Protein AF-A0A653DM04-F1 (afdb_monomer_lite)

Radius of gyration: 16.57 Å; chains: 1; bounding box: 34×30×47 Å

Sequence (87 aa):
MCDGLGRQFTYSCPNATLFQQRMLVCDHWYMVNCSRALHDYDAANRLIGKADQPFVSEEERESARRTPRPDLLTAAGNLSEYNVIYG

Structure (mmCIF, N/CA/C/O backbone):
data_AF-A0A653DM04-F1
#
_entry.id   AF-A0A653DM04-F1
#
loop_
_atom_site.group_PDB
_atom_site.id
_atom_site.type_symbol
_atom_site.label_atom_id
_atom_site.label_alt_id
_atom_site.label_comp_id
_atom_site.label_asym_id
_atom_site.label_entity_id
_atom_site.label_seq_id
_atom_site.pdbx_PDB_ins_code
_atom_site.Cartn_x
_atom_site.Cartn_y
_atom_site.Cartn_z
_atom_site.occupancy
_atom_site.B_iso_or_equiv
_atom_site.auth_seq_id
_atom_site.auth_comp_id
_atom_site.auth_asym_id
_atom_site.auth_atom_id
_atom_site.pdbx_PDB_model_num
ATOM 1 N N . MET A 1 1 ? -0.810 -9.942 7.165 1.00 69.19 1 MET A N 1
ATOM 2 C CA . MET A 1 1 ? -2.134 -10.472 7.584 1.00 69.19 1 MET A CA 1
ATOM 3 C C . MET A 1 1 ? -1.917 -11.505 8.677 1.00 69.19 1 MET A C 1
ATOM 5 O O . MET A 1 1 ? -0.867 -12.143 8.657 1.00 69.19 1 MET A O 1
ATOM 9 N N . CYS A 1 2 ? -2.862 -11.643 9.609 1.00 78.88 2 CYS A N 1
ATOM 10 C CA . CYS A 1 2 ? -2.790 -12.625 10.692 1.00 78.88 2 CYS A CA 1
ATOM 11 C C . CYS A 1 2 ? -3.695 -13.825 10.395 1.00 78.88 2 CYS A C 1
ATOM 13 O O . CYS A 1 2 ? -4.768 -13.639 9.824 1.00 78.88 2 CYS A O 1
ATOM 15 N N . ASP A 1 3 ? -3.291 -15.033 10.783 1.00 85.38 3 ASP A N 1
ATOM 16 C CA . ASP A 1 3 ? -4.226 -16.162 10.847 1.00 85.38 3 ASP A CA 1
ATOM 17 C C . ASP A 1 3 ? -5.109 -16.104 12.109 1.00 85.38 3 ASP A C 1
ATOM 19 O O . ASP A 1 3 ? -4.980 -15.201 12.939 1.00 85.38 3 ASP A O 1
ATOM 23 N N . GLY A 1 4 ? -5.999 -17.088 12.278 1.00 85.31 4 GLY A N 1
ATOM 24 C CA . GLY A 1 4 ? -6.875 -17.190 13.453 1.00 85.31 4 GLY A CA 1
ATOM 25 C C . GLY A 1 4 ? -6.148 -17.412 14.788 1.00 85.31 4 GLY A C 1
ATOM 26 O O . GLY A 1 4 ? -6.778 -17.313 15.835 1.00 85.31 4 GLY A O 1
ATOM 27 N N . LEU A 1 5 ? -4.839 -17.692 14.767 1.00 92.12 5 LEU A N 1
ATOM 28 C CA . LEU A 1 5 ? -3.984 -17.817 15.953 1.00 92.12 5 LEU A CA 1
ATOM 29 C C . LEU A 1 5 ? -3.136 -16.553 16.194 1.00 92.12 5 LEU A C 1
ATOM 31 O O . LEU A 1 5 ? -2.329 -16.524 17.120 1.00 92.12 5 LEU A O 1
ATOM 35 N N . GLY A 1 6 ? -3.291 -15.515 15.365 1.00 87.00 6 GLY A N 1
ATOM 36 C CA . GLY A 1 6 ? -2.548 -14.260 15.473 1.00 87.00 6 GLY A CA 1
ATOM 37 C C . GLY A 1 6 ? -1.145 -14.289 14.857 1.00 87.00 6 GLY A C 1
ATOM 38 O O . GLY A 1 6 ? -0.388 -13.334 15.035 1.00 87.00 6 GLY A O 1
ATOM 39 N N . ARG A 1 7 ? -0.769 -15.343 14.119 1.00 89.38 7 ARG A N 1
ATOM 40 C CA . ARG A 1 7 ? 0.541 -15.409 13.451 1.00 89.38 7 ARG A CA 1
ATOM 41 C C . ARG A 1 7 ? 0.552 -14.503 12.232 1.00 89.38 7 ARG A C 1
ATOM 43 O O . ARG A 1 7 ? -0.337 -14.590 11.389 1.00 89.38 7 ARG A O 1
ATOM 50 N N . GLN A 1 8 ? 1.574 -13.661 12.130 1.00 87.31 8 GLN A N 1
ATOM 51 C CA . GLN A 1 8 ? 1.730 -12.724 11.023 1.00 87.31 8 GLN A CA 1
ATOM 52 C C . GLN A 1 8 ? 2.463 -13.369 9.850 1.00 87.31 8 GLN A C 1
ATOM 54 O O . GLN A 1 8 ? 3.496 -14.012 10.026 1.00 87.31 8 GLN A O 1
ATOM 59 N N . PHE A 1 9 ? 1.953 -13.122 8.646 1.00 84.56 9 PHE A N 1
ATOM 60 C CA . PHE A 1 9 ? 2.600 -13.509 7.398 1.00 84.56 9 PHE A CA 1
ATOM 61 C C . PHE A 1 9 ? 2.901 -12.281 6.545 1.00 84.56 9 PHE A C 1
ATOM 63 O O . PHE A 1 9 ? 2.056 -11.384 6.397 1.00 84.56 9 PHE A O 1
ATOM 70 N N . THR A 1 10 ? 4.099 -12.290 5.963 1.00 86.00 10 THR A N 1
ATOM 71 C CA . THR A 1 10 ? 4.533 -11.345 4.935 1.00 86.00 10 THR A CA 1
ATOM 72 C C . THR A 1 10 ? 4.258 -11.951 3.568 1.00 86.00 10 THR A C 1
ATOM 74 O O . THR A 1 10 ? 4.647 -13.087 3.304 1.00 86.00 10 THR A O 1
ATOM 77 N N . TYR A 1 11 ? 3.613 -11.180 2.698 1.00 85.06 11 TYR A N 1
ATOM 78 C CA . TYR A 1 11 ? 3.359 -11.558 1.313 1.00 85.06 11 TYR A CA 1
ATOM 79 C C . TYR A 1 11 ? 4.069 -10.574 0.392 1.00 85.06 11 TYR A C 1
ATOM 81 O O . TYR A 1 11 ? 3.940 -9.361 0.558 1.00 85.06 11 TYR A O 1
ATOM 89 N N . SER A 1 12 ? 4.812 -11.101 -0.575 1.00 93.06 12 SER A N 1
ATOM 90 C CA . SER A 1 12 ? 5.394 -10.307 -1.654 1.00 93.06 12 SER A CA 1
ATOM 91 C C . SER A 1 12 ? 4.422 -10.247 -2.826 1.00 93.06 12 SER A C 1
ATOM 93 O O . SER A 1 12 ? 3.789 -11.247 -3.164 1.00 93.06 12 SER A O 1
ATOM 95 N N . CYS A 1 13 ? 4.315 -9.079 -3.455 1.00 95.81 13 CYS A N 1
ATOM 96 C CA . CYS A 1 13 ? 3.542 -8.938 -4.681 1.00 95.81 13 CYS A CA 1
ATOM 97 C C . CYS A 1 13 ? 4.221 -9.670 -5.859 1.00 95.81 13 CYS A C 1
ATOM 99 O O . CYS A 1 13 ? 5.452 -9.765 -5.883 1.00 95.81 13 CYS A O 1
ATOM 101 N N . PRO A 1 14 ? 3.449 -10.180 -6.839 1.00 96.81 14 PRO A N 1
ATOM 102 C CA . PRO A 1 14 ? 3.992 -10.740 -8.077 1.00 96.81 14 PRO A CA 1
ATOM 103 C C . PRO A 1 14 ? 4.866 -9.751 -8.866 1.00 96.81 14 PRO A C 1
ATOM 105 O O . PRO A 1 14 ? 4.811 -8.535 -8.665 1.00 96.81 14 PRO A O 1
ATOM 108 N N . ASN A 1 15 ? 5.631 -10.268 -9.832 1.00 96.56 15 ASN A N 1
ATOM 109 C CA . ASN A 1 15 ? 6.466 -9.444 -10.712 1.00 96.56 15 ASN A CA 1
ATOM 110 C C . ASN A 1 15 ? 5.666 -8.306 -11.374 1.00 96.56 15 ASN A C 1
ATOM 112 O O . ASN A 1 15 ? 4.542 -8.507 -11.827 1.00 96.56 15 ASN A O 1
ATOM 116 N N . ALA A 1 16 ? 6.285 -7.121 -11.454 1.00 93.62 16 ALA A N 1
ATOM 117 C CA . ALA A 1 16 ? 5.706 -5.891 -12.011 1.00 93.62 16 ALA A CA 1
ATOM 118 C C . ALA A 1 16 ? 4.451 -5.356 -11.282 1.00 93.62 16 ALA A C 1
ATOM 120 O O . ALA A 1 16 ? 3.710 -4.539 -11.834 1.00 93.62 16 ALA A O 1
ATOM 121 N N . THR A 1 17 ? 4.230 -5.762 -10.030 1.00 95.69 17 THR A N 1
ATOM 122 C CA . THR A 1 17 ? 3.172 -5.213 -9.173 1.00 95.69 17 THR A CA 1
ATOM 123 C C . THR A 1 17 ? 3.734 -4.711 -7.845 1.00 95.69 17 THR A C 1
ATOM 125 O O . THR A 1 17 ? 4.792 -5.152 -7.396 1.00 95.69 17 THR A O 1
ATOM 128 N N . LEU A 1 18 ? 3.041 -3.759 -7.227 1.00 94.38 18 LEU A N 1
ATOM 129 C CA . LEU A 1 18 ? 3.372 -3.166 -5.934 1.00 94.38 18 LEU A CA 1
ATOM 130 C C . LEU A 1 18 ? 2.133 -3.175 -5.034 1.00 94.38 18 LEU A C 1
ATOM 132 O O . LEU A 1 18 ? 1.000 -3.192 -5.516 1.00 94.38 18 LEU A O 1
ATOM 136 N N . PHE A 1 19 ? 2.339 -3.163 -3.717 1.00 93.69 19 PHE A N 1
ATOM 137 C CA . PHE A 1 19 ? 1.231 -3.153 -2.765 1.00 93.69 19 PHE A CA 1
ATOM 138 C C . PHE A 1 19 ? 0.545 -1.782 -2.731 1.00 93.69 19 PHE A C 1
ATOM 140 O O . PHE A 1 19 ? 1.164 -0.771 -2.399 1.00 93.69 19 PHE A O 1
ATOM 147 N N . GLN A 1 20 ? -0.749 -1.769 -3.040 1.00 91.75 20 GLN A N 1
ATOM 148 C CA . GLN A 1 20 ? -1.613 -0.599 -3.015 1.00 91.75 20 GLN A CA 1
ATOM 149 C C . GLN A 1 20 ? -2.370 -0.548 -1.683 1.00 91.75 20 GLN A C 1
ATOM 151 O O . GLN A 1 20 ? -3.394 -1.212 -1.506 1.00 91.75 20 GLN A O 1
ATOM 156 N N . GLN A 1 21 ? -1.859 0.258 -0.748 1.00 91.62 21 GLN A N 1
ATOM 157 C CA . GLN A 1 21 ? -2.328 0.313 0.641 1.00 91.62 21 GLN A CA 1
ATOM 158 C C . GLN A 1 21 ? -3.827 0.613 0.747 1.00 91.62 21 GLN A C 1
ATOM 160 O O . GLN A 1 21 ? -4.539 -0.065 1.476 1.00 91.62 21 GLN A O 1
ATOM 165 N N . ARG A 1 22 ? -4.343 1.545 -0.060 1.00 88.69 22 ARG A N 1
ATOM 166 C CA . ARG A 1 22 ? -5.750 1.971 -0.002 1.00 88.69 22 ARG A CA 1
ATOM 167 C C . ARG A 1 22 ? -6.772 0.937 -0.469 1.00 88.69 22 ARG A C 1
ATOM 169 O O . ARG A 1 22 ? -7.958 1.096 -0.199 1.00 88.69 22 ARG A O 1
ATOM 176 N N . MET A 1 23 ? -6.341 -0.086 -1.203 1.00 87.94 23 MET A N 1
ATOM 177 C CA . MET A 1 23 ? -7.215 -1.164 -1.681 1.00 87.94 23 MET A CA 1
ATOM 178 C C . MET A 1 23 ? -6.830 -2.528 -1.103 1.00 87.94 23 MET A C 1
ATOM 180 O O . MET A 1 23 ? -7.561 -3.491 -1.302 1.00 87.94 23 MET A O 1
ATOM 184 N N . LEU A 1 24 ? -5.705 -2.611 -0.384 1.00 90.56 24 LEU A N 1
ATOM 185 C CA . LEU A 1 24 ? -5.154 -3.844 0.179 1.00 90.56 24 LEU A CA 1
ATOM 186 C C . LEU A 1 24 ? -4.916 -4.942 -0.878 1.00 90.56 24 LEU A C 1
ATOM 188 O O . LEU A 1 24 ? -5.055 -6.131 -0.595 1.00 90.56 24 LEU A O 1
ATOM 192 N N . VAL A 1 25 ? -4.519 -4.543 -2.090 1.00 91.44 25 VAL A N 1
ATOM 193 C CA . VAL A 1 25 ? -4.213 -5.439 -3.221 1.00 91.44 25 VAL A CA 1
ATOM 194 C C . VAL A 1 25 ? -2.825 -5.156 -3.788 1.00 91.44 25 VAL A C 1
ATOM 196 O O . VAL A 1 25 ? -2.254 -4.091 -3.563 1.00 91.44 25 VAL A O 1
ATOM 199 N N . CYS A 1 26 ? -2.282 -6.099 -4.553 1.00 93.62 26 CYS A N 1
ATOM 200 C CA . CYS A 1 26 ? -1.161 -5.817 -5.443 1.00 93.62 26 CYS A CA 1
ATOM 201 C C . CYS A 1 26 ? -1.710 -5.251 -6.755 1.00 93.62 26 CYS A C 1
ATOM 203 O O . CYS A 1 26 ? -2.537 -5.894 -7.398 1.00 93.62 26 CYS A O 1
ATOM 205 N N . ASP A 1 27 ? -1.253 -4.064 -7.138 1.00 92.50 27 ASP A N 1
ATOM 206 C CA . ASP A 1 27 ? -1.632 -3.400 -8.386 1.00 92.50 27 ASP A CA 1
ATOM 207 C C . ASP A 1 27 ? -0.391 -3.208 -9.265 1.00 92.50 27 ASP A C 1
ATOM 209 O O . ASP A 1 27 ? 0.744 -3.330 -8.797 1.00 92.50 27 ASP A O 1
ATOM 213 N N . HIS A 1 28 ? -0.581 -2.922 -10.546 1.00 90.81 28 HIS A N 1
ATOM 214 C CA . HIS A 1 28 ? 0.519 -2.655 -11.462 1.00 90.81 28 HIS A CA 1
ATOM 215 C C . HIS A 1 28 ? 1.413 -1.532 -10.928 1.00 90.81 28 HIS A C 1
ATOM 217 O O . HIS A 1 28 ? 0.927 -0.530 -10.406 1.00 90.81 28 HIS A O 1
ATOM 223 N N . TRP A 1 29 ? 2.731 -1.683 -11.077 1.00 90.81 29 TRP A N 1
ATOM 224 C CA . TRP A 1 29 ? 3.715 -0.777 -10.469 1.00 90.81 29 TRP A CA 1
ATOM 225 C C . TRP A 1 29 ? 3.481 0.712 -10.785 1.00 90.81 29 TRP A C 1
ATOM 227 O O . TRP A 1 29 ? 3.720 1.559 -9.932 1.00 90.81 29 TRP A O 1
ATOM 237 N N . TYR A 1 30 ? 2.973 1.034 -11.978 1.00 87.31 30 TYR A N 1
ATOM 238 C CA . TYR A 1 30 ? 2.682 2.405 -12.416 1.00 87.31 30 TYR A CA 1
ATOM 239 C C . TYR A 1 30 ? 1.346 2.960 -11.887 1.00 87.31 30 TYR A C 1
ATOM 241 O O . TYR A 1 30 ? 1.088 4.154 -12.019 1.00 87.31 30 TYR A O 1
ATOM 249 N N . MET A 1 31 ? 0.497 2.119 -11.288 1.00 86.50 31 MET A N 1
ATOM 250 C CA . MET A 1 31 ? -0.759 2.517 -10.637 1.00 86.50 31 MET A CA 1
ATOM 251 C C . MET A 1 31 ? -0.588 2.808 -9.144 1.00 86.50 31 MET A C 1
ATOM 253 O O . MET A 1 31 ? -1.507 3.317 -8.499 1.00 86.50 31 MET A O 1
ATOM 257 N N . VAL A 1 32 ? 0.579 2.500 -8.576 1.00 89.44 32 VAL A N 1
ATOM 258 C CA . VAL A 1 32 ? 0.859 2.700 -7.154 1.00 89.44 32 VAL A CA 1
ATOM 259 C C . VAL A 1 32 ? 1.627 4.000 -6.944 1.00 89.44 32 VAL A C 1
ATOM 261 O O . VAL A 1 32 ? 2.742 4.175 -7.428 1.00 89.44 32 VAL A O 1
ATOM 264 N N . ASN A 1 33 ? 1.044 4.919 -6.171 1.00 89.50 33 ASN A N 1
ATOM 265 C CA . ASN A 1 33 ? 1.699 6.165 -5.786 1.00 89.50 33 ASN A CA 1
ATOM 266 C C . ASN A 1 33 ? 2.495 5.977 -4.486 1.00 89.50 33 ASN A C 1
ATOM 268 O O . ASN A 1 33 ? 2.021 6.303 -3.398 1.00 89.50 33 ASN A O 1
ATOM 272 N N . CYS A 1 34 ? 3.720 5.461 -4.597 1.00 89.94 34 CYS A N 1
ATOM 273 C CA . CYS A 1 34 ? 4.575 5.183 -3.436 1.00 89.94 34 CYS A CA 1
ATOM 274 C C . CYS A 1 34 ? 4.870 6.420 -2.570 1.00 89.94 34 CYS A C 1
ATOM 276 O O . CYS A 1 34 ? 5.063 6.281 -1.364 1.00 89.94 34 CYS A O 1
ATOM 278 N N . SER A 1 35 ? 4.856 7.631 -3.136 1.00 93.94 35 SER A N 1
ATOM 279 C CA . SER A 1 35 ? 5.077 8.870 -2.375 1.00 93.94 35 SER A CA 1
ATOM 280 C C . SER A 1 35 ? 3.977 9.147 -1.345 1.00 93.94 35 SER A C 1
ATOM 282 O O . SER A 1 35 ? 4.195 9.912 -0.409 1.00 93.94 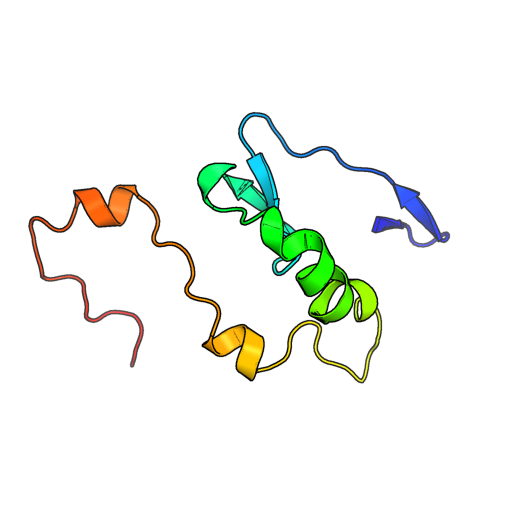35 SER A O 1
ATOM 284 N N . ARG A 1 36 ? 2.803 8.516 -1.483 1.00 92.12 36 ARG A N 1
ATOM 285 C CA . ARG A 1 36 ? 1.699 8.610 -0.518 1.00 92.12 36 ARG A CA 1
ATOM 286 C C . ARG A 1 36 ? 1.752 7.570 0.598 1.00 92.12 36 ARG A C 1
ATOM 288 O O . ARG A 1 36 ? 0.927 7.638 1.498 1.00 92.12 36 ARG A O 1
ATOM 295 N N . ALA A 1 37 ? 2.723 6.657 0.603 1.00 92.38 37 ALA A N 1
ATOM 296 C CA . ALA A 1 37 ? 2.746 5.527 1.534 1.00 92.38 37 ALA A CA 1
ATOM 297 C C . ALA A 1 37 ? 2.648 5.916 3.023 1.00 92.38 37 ALA A C 1
ATOM 299 O O . ALA A 1 37 ? 2.044 5.184 3.799 1.00 92.38 37 ALA A O 1
ATOM 300 N N . LEU A 1 38 ? 3.229 7.050 3.435 1.00 95.19 38 LEU A N 1
ATOM 301 C CA . LEU A 1 38 ? 3.093 7.542 4.813 1.00 95.19 38 LEU A CA 1
ATOM 302 C C . LEU A 1 38 ? 1.670 8.034 5.102 1.00 95.19 38 LEU A C 1
ATOM 304 O O . LEU A 1 38 ? 1.080 7.657 6.109 1.00 95.19 38 LEU A O 1
ATOM 308 N N . HIS A 1 39 ? 1.105 8.824 4.189 1.00 94.25 39 HIS A N 1
ATOM 309 C CA . HIS A 1 39 ? -0.262 9.322 4.300 1.00 94.25 39 HIS A CA 1
ATOM 310 C C . HIS A 1 39 ? -1.268 8.170 4.342 1.00 94.25 39 HIS A C 1
ATOM 312 O O . HIS A 1 39 ? -2.112 8.117 5.227 1.00 94.25 39 HIS A O 1
ATOM 318 N N . ASP A 1 40 ? -1.165 7.229 3.405 1.00 93.06 40 ASP A N 1
ATOM 319 C CA . ASP A 1 40 ? -2.099 6.109 3.291 1.00 93.06 40 ASP A CA 1
ATOM 320 C C . ASP A 1 40 ? -1.956 5.130 4.476 1.00 93.06 40 ASP A C 1
ATOM 322 O O . ASP A 1 40 ? -2.915 4.453 4.855 1.00 93.06 40 ASP A O 1
ATOM 326 N N . TYR A 1 41 ? -0.795 5.102 5.144 1.00 93.25 41 TYR A N 1
ATOM 327 C CA . TYR A 1 41 ? -0.653 4.387 6.407 1.00 93.25 41 TYR A CA 1
ATOM 328 C C . TYR A 1 41 ? -1.487 5.018 7.524 1.00 93.25 41 TYR A C 1
ATOM 330 O O . TYR A 1 41 ? -2.233 4.308 8.203 1.00 93.25 41 TYR A O 1
ATOM 338 N N . ASP A 1 42 ? -1.380 6.333 7.704 1.00 93.56 42 ASP A N 1
ATOM 339 C CA . ASP A 1 42 ? -2.100 7.041 8.761 1.00 93.56 42 ASP A CA 1
ATOM 340 C C . ASP A 1 42 ? -3.604 7.142 8.476 1.00 93.56 42 ASP A C 1
ATOM 342 O O . ASP A 1 42 ? -4.409 6.946 9.387 1.00 93.56 42 ASP A O 1
ATOM 346 N N . ALA A 1 43 ? -3.977 7.389 7.218 1.00 91.38 43 ALA A N 1
ATOM 347 C CA . ALA A 1 43 ? -5.360 7.556 6.786 1.00 91.38 43 ALA A CA 1
ATOM 348 C C . ALA A 1 43 ? -6.119 6.229 6.644 1.00 91.38 43 ALA A C 1
ATOM 350 O O . ALA A 1 43 ? -7.326 6.215 6.868 1.00 91.38 43 ALA A O 1
ATOM 351 N N . ALA A 1 44 ? -5.430 5.125 6.311 1.00 91.88 44 ALA A N 1
ATOM 352 C CA . ALA A 1 44 ? -6.082 3.843 6.053 1.00 91.88 44 ALA A CA 1
ATOM 353 C C . ALA A 1 44 ? -5.506 2.671 6.856 1.00 91.88 44 ALA A C 1
ATOM 355 O O . ALA A 1 44 ? -6.227 2.033 7.626 1.00 91.88 44 ALA A O 1
ATOM 356 N N . A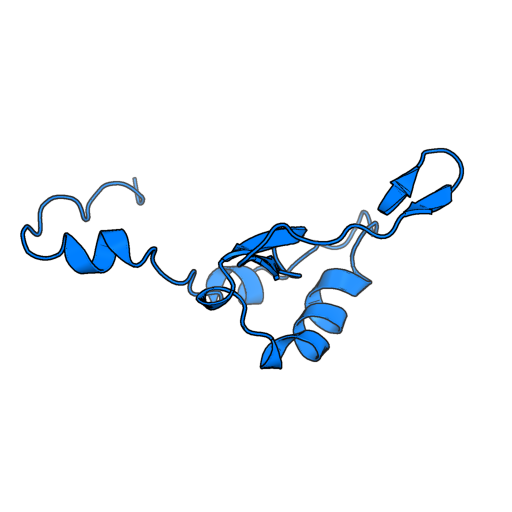SN A 1 45 ? -4.207 2.366 6.747 1.00 92.12 45 ASN A N 1
ATOM 357 C CA . ASN A 1 45 ? -3.663 1.130 7.343 1.00 92.12 45 ASN A CA 1
ATOM 358 C C . ASN A 1 45 ? -3.843 1.056 8.867 1.00 92.12 45 ASN A C 1
ATOM 360 O O . ASN A 1 45 ? -4.090 -0.022 9.408 1.00 92.12 45 ASN A O 1
ATOM 364 N N . ARG A 1 46 ? -3.764 2.192 9.571 1.00 92.94 46 ARG A N 1
ATOM 365 C CA . ARG A 1 46 ? -4.031 2.275 11.018 1.00 92.94 46 ARG A CA 1
ATOM 366 C C . ARG A 1 46 ? -5.483 1.977 11.407 1.00 92.94 46 ARG A C 1
ATOM 368 O O . ARG A 1 46 ? -5.758 1.808 12.597 1.00 92.94 46 ARG A O 1
ATOM 375 N N . LEU A 1 47 ? -6.407 1.962 10.450 1.00 93.06 47 LEU A N 1
ATOM 376 C CA . LEU A 1 47 ? -7.836 1.723 10.660 1.00 93.06 47 LEU A CA 1
ATOM 377 C C . LEU A 1 47 ? -8.237 0.264 10.406 1.00 93.06 47 LEU A C 1
ATOM 379 O O . LEU A 1 47 ? -9.359 -0.128 10.719 1.00 93.06 47 LEU A O 1
ATOM 383 N N . ILE A 1 48 ? -7.323 -0.572 9.901 1.00 89.44 48 ILE A N 1
ATOM 384 C CA . ILE A 1 48 ? -7.582 -1.999 9.674 1.00 89.44 48 ILE A CA 1
ATOM 385 C C . ILE A 1 48 ? -7.981 -2.671 10.993 1.00 89.44 48 ILE A C 1
ATOM 387 O O . ILE A 1 48 ? -7.255 -2.614 11.984 1.00 89.44 48 ILE A O 1
ATOM 391 N N . GLY A 1 49 ? -9.134 -3.342 10.987 1.00 87.19 49 GLY A N 1
ATOM 392 C CA . GLY A 1 49 ? -9.644 -4.080 12.145 1.00 87.19 49 GLY A CA 1
ATOM 393 C C . GLY A 1 49 ? -10.374 -3.227 13.186 1.00 87.19 49 GLY A C 1
ATOM 394 O O . GLY A 1 49 ? -10.760 -3.760 14.224 1.00 87.19 49 GLY A O 1
ATOM 395 N N . LYS A 1 50 ? -10.600 -1.932 12.932 1.00 92.44 50 LYS A N 1
ATOM 396 C CA . LYS A 1 50 ? -11.445 -1.083 13.782 1.00 92.44 50 LYS A CA 1
ATOM 397 C C . LYS A 1 50 ? -12.893 -1.132 13.294 1.00 92.44 50 LYS A C 1
ATOM 399 O O . LYS A 1 50 ? -13.198 -0.598 12.238 1.00 92.44 50 LYS A O 1
ATOM 404 N N . ALA A 1 51 ? -13.777 -1.772 14.060 1.00 89.31 51 ALA A N 1
ATOM 405 C CA . ALA A 1 51 ? -15.162 -2.026 13.644 1.00 89.31 51 ALA A CA 1
ATOM 406 C C . ALA A 1 51 ? -15.988 -0.747 13.407 1.00 89.31 51 ALA A C 1
ATOM 408 O O . ALA A 1 51 ? -16.804 -0.710 12.491 1.00 89.31 51 ALA A O 1
ATOM 409 N N . ASP A 1 52 ? -15.741 0.303 14.193 1.00 93.62 52 ASP A N 1
ATOM 410 C CA . ASP A 1 52 ? -16.542 1.536 14.170 1.00 93.62 52 ASP A CA 1
ATOM 411 C C . ASP A 1 52 ? -15.975 2.621 13.243 1.00 93.62 52 ASP A C 1
ATOM 413 O O . ASP A 1 52 ? -16.476 3.745 13.216 1.00 93.62 52 ASP A O 1
ATOM 417 N N . GLN A 1 53 ? -14.892 2.329 12.516 1.00 92.00 53 GLN A N 1
ATOM 418 C CA . GLN A 1 53 ? -14.216 3.301 11.659 1.00 92.00 53 GLN A CA 1
ATOM 419 C C . GLN A 1 53 ? -14.112 2.757 10.233 1.00 92.00 53 GLN A C 1
ATOM 421 O O . GLN A 1 53 ? -13.635 1.636 10.045 1.00 92.00 53 GLN A O 1
ATOM 426 N N . PRO A 1 54 ? -14.530 3.526 9.210 1.00 91.25 54 PRO A N 1
ATOM 427 C CA . PRO A 1 54 ? -14.319 3.110 7.835 1.00 91.25 54 PRO A CA 1
ATOM 428 C C . PRO A 1 54 ? -12.816 3.034 7.553 1.00 91.25 54 PRO A C 1
ATOM 430 O O . PRO A 1 54 ? -12.036 3.838 8.059 1.00 91.25 54 PRO A O 1
ATOM 433 N N . PHE A 1 55 ? -12.406 2.073 6.724 1.00 91.25 55 PHE A N 1
ATOM 434 C CA . PHE A 1 55 ? -10.997 1.896 6.362 1.00 91.25 55 PHE A CA 1
ATOM 435 C C . PHE A 1 55 ? -10.413 3.117 5.634 1.00 91.25 55 PHE A C 1
ATOM 437 O O . PHE A 1 55 ? -9.225 3.369 5.733 1.00 91.25 55 PHE A O 1
ATOM 444 N N . VAL A 1 56 ? -11.239 3.868 4.907 1.00 89.56 56 VAL A N 1
ATOM 445 C CA . VAL A 1 56 ? -10.873 5.084 4.171 1.00 89.56 56 VAL A CA 1
ATOM 446 C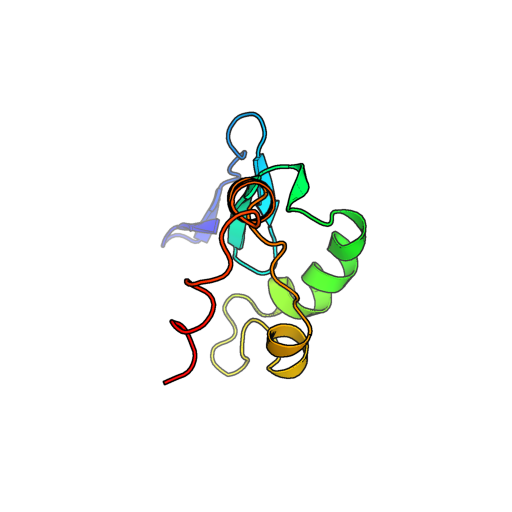 C . VAL A 1 56 ? -12.029 6.073 4.335 1.00 89.56 56 VAL A C 1
ATOM 448 O O . VAL A 1 56 ? -13.182 5.641 4.275 1.00 89.56 56 VAL A O 1
ATOM 451 N N . SER A 1 57 ? -11.761 7.369 4.539 1.00 89.06 57 SER A N 1
ATOM 452 C CA . SER A 1 57 ? -12.838 8.371 4.643 1.00 89.06 57 SER A CA 1
ATOM 453 C C . SER A 1 57 ? -13.571 8.550 3.311 1.00 89.06 57 SER A C 1
ATOM 455 O O . SER A 1 57 ? -13.007 8.308 2.242 1.00 89.06 57 SER A O 1
ATOM 457 N N . GLU A 1 58 ? -14.824 9.007 3.347 1.00 86.69 58 GLU A N 1
ATOM 458 C CA . GLU A 1 58 ? -15.569 9.286 2.112 1.00 86.69 58 GLU A CA 1
ATOM 459 C C . GLU A 1 58 ? -14.880 10.367 1.264 1.00 86.69 58 GLU A C 1
ATOM 461 O O . GLU A 1 58 ? -14.825 10.237 0.044 1.00 86.69 58 GLU A O 1
ATOM 466 N N . GLU A 1 59 ? -14.255 11.381 1.878 1.00 87.38 59 GLU A N 1
ATOM 467 C CA . GLU A 1 59 ? -13.508 12.395 1.120 1.00 87.38 59 GLU A CA 1
ATOM 468 C C . GLU A 1 59 ? -12.284 11.794 0.434 1.00 87.38 59 GLU A C 1
ATOM 470 O O . GLU A 1 59 ? -12.005 12.086 -0.731 1.00 87.38 59 GLU A O 1
ATOM 475 N N . GLU A 1 60 ? -11.545 10.928 1.131 1.00 85.69 60 GLU A N 1
ATOM 476 C CA . GLU A 1 60 ? -10.435 10.203 0.530 1.00 85.69 60 GLU A CA 1
ATOM 477 C C . GLU A 1 60 ? -10.923 9.341 -0.634 1.00 85.69 60 GLU A C 1
ATOM 479 O O . GLU A 1 60 ? -10.239 9.234 -1.653 1.00 85.69 60 GLU A O 1
ATOM 484 N N . ARG A 1 61 ? -12.081 8.701 -0.487 1.00 82.31 61 ARG A N 1
ATOM 485 C CA . ARG A 1 61 ? -12.674 7.797 -1.473 1.00 82.31 61 ARG A CA 1
ATOM 486 C C . ARG A 1 61 ? -13.129 8.535 -2.734 1.00 82.31 61 ARG A C 1
ATOM 488 O O . ARG A 1 61 ? -12.864 8.038 -3.825 1.00 82.31 61 ARG A O 1
ATOM 495 N N . GLU A 1 62 ? -13.710 9.721 -2.578 1.00 81.88 62 GLU A N 1
ATOM 496 C CA . GLU A 1 62 ? -14.149 10.601 -3.670 1.00 81.88 62 GLU A CA 1
ATOM 497 C C . GLU A 1 62 ? -12.963 11.285 -4.372 1.00 81.88 62 GLU A C 1
ATOM 499 O O . GLU A 1 62 ? -12.891 11.363 -5.598 1.00 81.88 62 GLU A O 1
ATOM 504 N N . SER A 1 63 ? -11.976 11.747 -3.598 1.00 76.94 63 SER A N 1
ATOM 505 C CA . SER A 1 63 ? -10.777 12.414 -4.129 1.00 76.94 63 SER A CA 1
ATOM 506 C C . SER A 1 63 ? -9.795 11.455 -4.802 1.00 76.94 63 SER A C 1
ATOM 508 O O . SER A 1 63 ? -8.942 11.882 -5.590 1.00 76.94 63 SER A O 1
ATOM 510 N N . ALA A 1 64 ? -9.909 10.153 -4.533 1.00 69.69 64 ALA A N 1
ATOM 511 C CA . ALA A 1 64 ? -9.119 9.137 -5.200 1.00 69.69 64 ALA A CA 1
ATOM 512 C C . ALA A 1 64 ? -9.571 8.971 -6.651 1.00 69.69 64 ALA A C 1
ATOM 514 O O . ALA A 1 64 ? -10.348 8.082 -7.003 1.00 69.69 64 ALA A O 1
ATOM 515 N N . ARG A 1 65 ? -8.989 9.788 -7.530 1.00 65.62 65 ARG A N 1
ATOM 516 C CA . ARG A 1 65 ? -8.930 9.476 -8.956 1.00 65.62 65 ARG A CA 1
ATOM 517 C C . ARG A 1 65 ? -8.261 8.118 -9.112 1.00 65.62 65 ARG A C 1
ATOM 519 O O . ARG A 1 65 ? -7.042 8.003 -8.990 1.00 65.62 65 ARG A O 1
ATOM 526 N N . ARG A 1 66 ? -9.061 7.088 -9.396 1.00 67.50 66 ARG A N 1
ATOM 527 C CA . ARG A 1 66 ? -8.529 5.824 -9.901 1.00 67.50 66 ARG A CA 1
ATOM 528 C C . ARG A 1 66 ? -7.765 6.148 -11.173 1.00 67.50 66 ARG A C 1
ATOM 530 O O . ARG A 1 66 ? -8.319 6.766 -12.082 1.00 67.50 66 ARG A O 1
ATOM 537 N N . THR A 1 67 ? -6.500 5.759 -11.224 1.00 61.66 67 THR A N 1
ATOM 538 C CA . THR A 1 67 ? -5.728 5.864 -12.454 1.00 61.66 67 THR A CA 1
ATOM 539 C C . THR A 1 67 ? -6.448 5.030 -13.521 1.00 61.66 67 THR A C 1
ATOM 541 O O . THR A 1 67 ? -6.673 3.836 -13.291 1.00 61.66 67 THR A O 1
ATOM 544 N N . PRO A 1 68 ? -6.886 5.625 -14.646 1.00 65.19 68 PRO A N 1
ATOM 545 C CA . PRO A 1 68 ? -7.561 4.877 -15.698 1.00 65.19 68 PRO A CA 1
ATOM 546 C C . PRO A 1 68 ? -6.633 3.785 -16.204 1.00 65.19 68 PRO A C 1
ATOM 548 O O . PRO A 1 68 ? -5.429 4.025 -16.339 1.00 65.19 68 PRO A O 1
ATOM 551 N N . ARG A 1 69 ? -7.165 2.595 -16.504 1.00 64.31 69 ARG A N 1
ATOM 552 C CA . ARG A 1 69 ? -6.326 1.587 -17.144 1.00 64.31 69 ARG A CA 1
ATOM 553 C C . ARG A 1 69 ? -5.767 2.158 -18.465 1.00 64.31 69 ARG A C 1
ATOM 555 O O . ARG A 1 69 ? -6.517 2.797 -19.207 1.00 64.31 69 ARG A O 1
ATOM 562 N N . PRO A 1 70 ? -4.471 1.974 -18.772 1.00 64.12 70 PRO A N 1
ATOM 563 C CA . PRO A 1 70 ? -3.860 2.613 -19.938 1.00 64.12 70 PRO A CA 1
ATOM 564 C C . PRO A 1 70 ? -4.425 2.115 -21.280 1.00 64.12 70 PRO A C 1
ATOM 566 O O . PRO A 1 70 ? -4.422 2.848 -22.266 1.00 64.12 70 PRO A O 1
ATOM 569 N N . ASP A 1 71 ? -4.959 0.892 -21.319 1.00 62.47 71 ASP A N 1
ATOM 570 C CA . ASP A 1 71 ? -5.687 0.332 -22.467 1.00 62.47 71 ASP A CA 1
ATOM 571 C C . ASP A 1 71 ? -6.949 1.148 -22.811 1.00 62.47 71 ASP A C 1
ATOM 573 O O . ASP A 1 71 ? -7.221 1.386 -23.987 1.00 62.47 71 ASP A O 1
ATOM 577 N N . LEU A 1 72 ? -7.650 1.689 -21.810 1.00 60.28 72 LEU A N 1
ATOM 578 C CA . LEU A 1 72 ? -8.805 2.575 -22.004 1.00 60.28 72 LEU A CA 1
ATOM 579 C C . LEU A 1 72 ? -8.416 3.930 -22.608 1.00 60.28 72 LEU A C 1
ATOM 581 O O . LEU A 1 72 ? -9.185 4.517 -23.365 1.00 60.28 72 LEU A O 1
ATOM 585 N N . LEU A 1 73 ? -7.209 4.421 -22.317 1.00 58.47 73 LEU A N 1
ATOM 586 C CA . LEU A 1 73 ? -6.691 5.660 -22.910 1.00 58.47 73 LEU A CA 1
ATOM 587 C C . LEU A 1 73 ? -6.295 5.467 -24.380 1.00 58.47 73 LEU A C 1
ATOM 589 O O . LEU A 1 73 ? -6.337 6.415 -25.159 1.00 58.47 73 LEU A O 1
ATOM 593 N N . THR A 1 74 ? -5.951 4.237 -24.769 1.00 56.38 74 THR A N 1
ATOM 594 C CA . THR A 1 74 ? -5.586 3.891 -26.152 1.00 56.38 74 THR A CA 1
ATOM 595 C C . THR A 1 74 ? -6.833 3.689 -27.027 1.00 56.38 74 THR A C 1
ATOM 597 O O . THR A 1 74 ? -6.810 3.979 -28.221 1.00 56.38 74 THR A O 1
ATOM 600 N N . ALA A 1 75 ? -7.948 3.252 -26.428 1.00 53.75 75 ALA A N 1
ATOM 601 C CA . ALA A 1 75 ? -9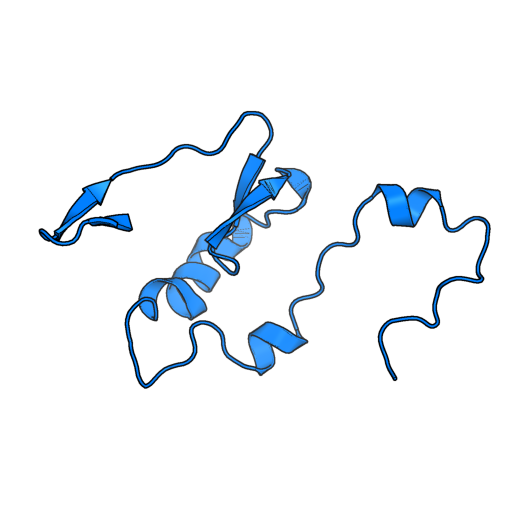.238 3.053 -27.094 1.00 53.75 75 ALA A CA 1
ATOM 602 C C . ALA A 1 75 ? -10.058 4.346 -27.304 1.00 53.75 75 ALA A C 1
ATOM 604 O O . ALA A 1 75 ? -11.071 4.328 -28.005 1.00 53.75 75 ALA A O 1
ATOM 605 N N .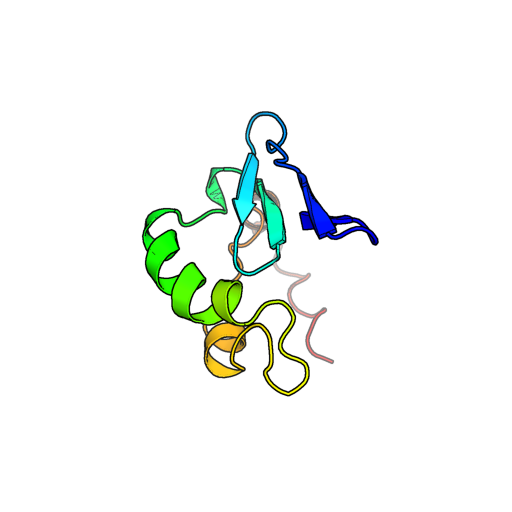 ALA A 1 76 ? -9.609 5.487 -26.766 1.00 52.75 76 ALA A N 1
ATOM 606 C CA . ALA A 1 76 ? -10.286 6.788 -26.852 1.00 52.75 76 ALA A CA 1
ATOM 607 C C . ALA A 1 76 ? -10.363 7.398 -28.275 1.00 52.75 76 ALA A C 1
ATOM 609 O O . ALA A 1 76 ? -10.718 8.565 -28.431 1.00 52.75 76 ALA A O 1
ATOM 610 N N . GLY A 1 77 ? -10.064 6.620 -29.320 1.00 48.94 77 GLY A N 1
ATOM 611 C CA . GLY A 1 77 ? -10.357 6.959 -30.713 1.00 48.94 77 GLY A CA 1
ATOM 612 C C . GLY A 1 77 ? -11.830 6.783 -31.113 1.00 48.94 77 GLY A C 1
ATOM 613 O O . GLY A 1 77 ? -12.216 7.312 -32.147 1.00 48.94 77 GLY A O 1
ATOM 614 N N . ASN A 1 78 ? -12.661 6.095 -30.315 1.00 51.75 78 ASN A N 1
ATOM 615 C CA . ASN A 1 78 ? -14.101 5.940 -30.574 1.00 51.75 78 ASN A CA 1
ATOM 616 C C . ASN A 1 78 ? -14.933 6.254 -29.318 1.00 51.75 78 ASN A C 1
ATOM 618 O O . ASN A 1 78 ? -15.304 5.385 -28.531 1.00 51.75 78 ASN A O 1
ATOM 622 N N . LEU A 1 79 ? -15.227 7.543 -29.142 1.00 55.34 79 LEU A N 1
ATOM 623 C CA . LEU A 1 79 ? -16.058 8.117 -28.082 1.00 55.34 79 LEU A CA 1
ATOM 624 C C . LEU A 1 79 ? -17.541 7.711 -28.214 1.00 55.34 79 LEU A C 1
ATOM 626 O O . LEU A 1 79 ? -18.367 8.508 -28.650 1.00 55.34 79 LEU A O 1
ATOM 630 N N . SER A 1 80 ? -17.898 6.488 -27.816 1.00 50.12 80 SER A N 1
ATOM 631 C CA . SER A 1 80 ? -19.310 6.098 -27.635 1.00 50.12 80 SER A CA 1
ATOM 632 C C . SER A 1 80 ? -19.600 5.311 -26.350 1.00 50.12 80 SER A C 1
ATOM 634 O O . SER A 1 80 ? -20.768 5.087 -26.043 1.00 50.12 80 SER A O 1
ATOM 636 N N . GLU A 1 81 ? -18.594 4.920 -25.565 1.00 47.91 81 GLU A N 1
ATOM 637 C CA . GLU A 1 81 ? -18.794 4.054 -24.385 1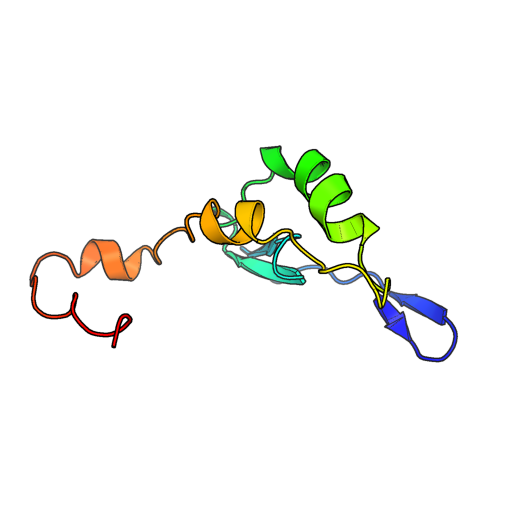.00 47.91 81 GLU A CA 1
ATOM 638 C C . GLU A 1 81 ? -18.727 4.786 -23.031 1.00 47.91 81 GLU A C 1
ATOM 640 O O . GLU A 1 81 ? -18.710 4.166 -21.973 1.00 47.91 81 GLU A O 1
ATOM 645 N N . TYR A 1 82 ? -18.752 6.121 -23.032 1.00 49.06 82 TYR A N 1
ATOM 646 C CA . TYR A 1 82 ? -18.679 6.946 -21.814 1.00 49.06 82 TYR A CA 1
ATOM 647 C C . TYR A 1 82 ? -20.021 7.145 -21.080 1.00 49.06 82 TYR A C 1
ATOM 649 O O . TYR A 1 82 ? -20.167 8.102 -20.330 1.00 49.06 82 TYR A O 1
ATOM 657 N N . ASN A 1 83 ? -20.993 6.244 -21.256 1.00 45.91 83 ASN A N 1
ATOM 658 C CA . ASN A 1 83 ? -22.304 6.315 -20.590 1.00 45.91 83 ASN A CA 1
ATOM 659 C C . ASN A 1 83 ? -22.711 5.010 -19.889 1.00 45.91 83 ASN A C 1
ATOM 661 O O . ASN A 1 83 ? -23.887 4.661 -19.852 1.00 45.91 83 ASN A O 1
ATOM 665 N N . VAL A 1 84 ? -21.763 4.276 -19.306 1.00 43.94 84 VAL A N 1
ATOM 666 C CA . VAL A 1 84 ? -22.104 3.104 -18.485 1.00 43.94 84 VAL A CA 1
ATOM 667 C C . VAL A 1 84 ? -21.222 3.046 -17.246 1.00 43.94 84 VAL A C 1
ATOM 669 O O . VAL A 1 84 ? -20.435 2.128 -17.167 1.00 43.94 84 VAL A O 1
ATOM 672 N N . ILE A 1 85 ? -21.291 4.029 -16.334 1.00 44.06 85 ILE A N 1
ATOM 673 C CA . ILE A 1 85 ? -21.304 3.842 -14.856 1.00 44.06 85 ILE A CA 1
ATOM 674 C C . ILE A 1 85 ? -21.786 5.161 -14.198 1.00 44.06 85 ILE A C 1
ATOM 676 O O . ILE A 1 85 ? -21.057 5.757 -13.422 1.00 44.06 85 ILE A O 1
ATOM 680 N N . TYR A 1 86 ? -22.973 5.669 -14.544 1.00 37.03 86 TYR A N 1
ATOM 681 C CA . TYR A 1 86 ? -23.803 6.520 -13.666 1.00 37.03 86 TYR A CA 1
ATOM 682 C C . TYR A 1 86 ? -25.244 6.436 -14.182 1.00 37.03 86 TYR A C 1
ATOM 684 O O . TYR A 1 86 ? -25.654 7.196 -15.057 1.00 37.03 86 TYR A O 1
ATOM 692 N N . GLY A 1 87 ? -25.970 5.449 -13.665 1.00 34.44 87 GLY A N 1
ATOM 693 C CA . GLY A 1 87 ? -27.402 5.221 -13.814 1.00 34.44 87 GLY A CA 1
ATOM 694 C C . GLY A 1 87 ? -27.872 4.423 -12.612 1.00 34.44 87 GLY A C 1
ATOM 695 O O . GLY A 1 87 ? -27.127 3.486 -12.239 1.00 34.44 87 GLY A O 1
#

Secondary structure (DSSP, 8-state):
-B-TT--B---PPPTTEEEETTTTEEEEGGG--GGGHHHHHHHTGGGTT-TTS-SS-HHHHHH--PPPPHHHHHSTTSTT-TTSS--

Foldseek 3Di:
DADPVRDDDDDDDDPQWDQALLVRDTDGPVQHDVVCVVVSCVQAVVCPPPPVDDNHDPVRVVPPPRDPDVVVVVVVPDPDPVPPDDD

InterPro domains:
  IPR036508 Chitin binding domain superfamily [SSF57625] (5-36)

Organism: Callosobruchus maculatus (NCBI:txid64391)

pLDDT: mean 80.09, std 16.99, range [34.44, 96.81]